Protein AF-A0AAW8WJD7-F1 (afdb_monomer_lite)

Radius of gyration: 18.79 Å; chains: 1; bounding box: 50×49×43 Å

InterPro domains:
  IPR015020 Rv2525c-like, glycoside hydrolase-like domain [PF08924] (3-111)
  IPR017853 Glycoside hydrolase superfamily [SSF51445] (1-112)

Structure (mmCIF, N/CA/C/O backbone):
data_AF-A0AAW8WJD7-F1
#
_entry.id   AF-A0AAW8WJD7-F1
#
loop_
_atom_site.group_PDB
_atom_site.id
_atom_site.type_symbol
_atom_site.label_atom_id
_atom_site.label_alt_id
_atom_site.label_comp_id
_atom_site.label_asym_id
_atom_site.label_entity_id
_atom_site.label_seq_id
_atom_site.pdbx_PDB_ins_code
_atom_site.Cartn_x
_atom_site.Cartn_y
_atom_site.Cartn_z
_atom_site.occupancy
_atom_site.B_iso_or_equiv
_atom_site.auth_seq_id
_atom_site.auth_comp_id
_atom_site.auth_asym_id
_atom_site.auth_atom_id
_atom_site.pdbx_PDB_model_num
ATOM 1 N N . PHE A 1 1 ? 5.770 10.857 5.428 1.00 93.38 1 PHE A N 1
ATOM 2 C CA . PHE A 1 1 ? 5.056 9.677 5.955 1.00 93.38 1 PHE A CA 1
ATOM 3 C C . PHE A 1 1 ? 5.147 9.666 7.474 1.00 93.38 1 PHE A C 1
ATOM 5 O O . PHE A 1 1 ? 6.252 9.706 7.995 1.00 93.38 1 PHE A O 1
ATOM 12 N N . ASN A 1 2 ? 4.013 9.729 8.178 1.00 98.19 2 ASN A N 1
ATOM 13 C CA . ASN A 1 2 ? 3.925 9.571 9.637 1.00 98.19 2 ASN A CA 1
ATOM 14 C C . ASN A 1 2 ? 2.525 9.056 10.024 1.00 98.19 2 ASN A C 1
ATOM 16 O O . ASN A 1 2 ? 1.603 9.121 9.209 1.00 98.19 2 ASN A O 1
ATOM 20 N N . SER A 1 3 ? 2.352 8.595 11.265 1.00 98.44 3 SER A N 1
ATOM 21 C CA . SER A 1 3 ? 1.095 7.985 11.732 1.00 98.44 3 SER A CA 1
ATOM 22 C C . SER A 1 3 ? -0.126 8.908 11.635 1.00 98.44 3 SER A C 1
ATOM 24 O O . SER A 1 3 ? -1.176 8.492 11.146 1.00 98.44 3 SER A O 1
ATOM 26 N N . LYS A 1 4 ? 0.011 10.192 11.997 1.00 98.50 4 LYS A N 1
ATOM 27 C CA . LYS A 1 4 ? -1.092 11.166 11.910 1.00 98.50 4 LYS A CA 1
ATOM 28 C C . LYS A 1 4 ? -1.577 11.348 10.469 1.00 98.50 4 LYS A C 1
ATOM 30 O O . LYS A 1 4 ? -2.782 11.416 10.238 1.00 98.50 4 LYS A O 1
ATOM 35 N N . GLN A 1 5 ? -0.650 11.416 9.514 1.00 98.69 5 GLN A N 1
ATOM 36 C CA . GLN A 1 5 ? -0.991 11.506 8.097 1.00 98.69 5 GLN A CA 1
ATOM 37 C C . GLN A 1 5 ? -1.661 10.217 7.608 1.00 98.69 5 GLN A C 1
ATOM 39 O O . GLN A 1 5 ? -2.692 10.293 6.953 1.00 98.69 5 GLN A O 1
ATOM 44 N N . GLY A 1 6 ? -1.139 9.044 7.986 1.00 98.69 6 GLY A N 1
ATOM 45 C CA . GLY A 1 6 ? -1.721 7.754 7.598 1.00 98.69 6 GLY A CA 1
ATOM 46 C C . GLY A 1 6 ? -3.158 7.576 8.082 1.00 98.69 6 GLY A C 1
ATOM 47 O O . GLY A 1 6 ? -4.022 7.134 7.329 1.00 98.69 6 GLY A O 1
ATOM 48 N N . PHE A 1 7 ? -3.446 8.014 9.308 1.00 98.62 7 PHE A N 1
ATOM 49 C CA . PHE A 1 7 ? -4.805 8.052 9.848 1.00 98.62 7 PHE A CA 1
ATOM 50 C C . PHE A 1 7 ? -5.735 8.956 9.018 1.00 98.62 7 PHE A C 1
ATOM 52 O O . PHE A 1 7 ? -6.869 8.578 8.704 1.00 98.62 7 PHE A O 1
ATOM 59 N N . ALA A 1 8 ? -5.271 10.160 8.668 1.00 98.56 8 ALA A N 1
ATOM 60 C CA . ALA A 1 8 ? -6.053 11.116 7.887 1.00 98.56 8 ALA A CA 1
ATOM 61 C C . ALA A 1 8 ? -6.340 10.586 6.473 1.00 98.56 8 ALA A C 1
ATOM 63 O O . ALA A 1 8 ? -7.494 10.590 6.041 1.00 98.56 8 ALA A O 1
ATOM 64 N N . ASP A 1 9 ? -5.320 10.059 5.797 1.00 98.62 9 ASP A N 1
ATOM 65 C CA . ASP A 1 9 ? -5.434 9.512 4.444 1.00 98.62 9 ASP A CA 1
ATOM 66 C C . ASP A 1 9 ? -6.361 8.295 4.414 1.00 98.62 9 ASP A C 1
ATOM 68 O O . ASP A 1 9 ? -7.235 8.209 3.554 1.00 98.62 9 ASP A O 1
ATOM 72 N N . ALA A 1 10 ? -6.246 7.387 5.389 1.00 98.56 10 ALA A N 1
ATOM 73 C CA . ALA A 1 10 ? -7.135 6.234 5.491 1.00 98.56 10 ALA A CA 1
ATOM 74 C C . ALA A 1 10 ? -8.592 6.640 5.737 1.00 98.56 10 ALA A C 1
ATOM 76 O O . ALA A 1 10 ? -9.500 6.076 5.127 1.00 98.56 10 ALA A O 1
ATOM 77 N N . SER A 1 11 ? -8.827 7.654 6.575 1.00 98.31 11 SER A N 1
ATOM 78 C CA . SER A 1 11 ? -10.174 8.184 6.817 1.00 98.31 11 SER A CA 1
ATOM 79 C C . SER A 1 11 ? -10.794 8.756 5.539 1.00 98.31 11 SER A C 1
ATOM 81 O O . SER A 1 11 ? -11.965 8.505 5.246 1.00 98.31 11 SER A O 1
ATOM 83 N N . ILE A 1 12 ? -10.008 9.501 4.756 1.00 98.44 12 ILE A N 1
ATOM 84 C CA . ILE A 1 12 ? -10.439 10.040 3.461 1.00 98.44 12 ILE A CA 1
ATOM 85 C C . ILE A 1 12 ? -10.717 8.891 2.489 1.00 98.44 12 ILE A C 1
ATOM 87 O O . ILE A 1 12 ? -11.803 8.832 1.916 1.00 98.44 12 ILE A O 1
ATOM 91 N N . ALA A 1 13 ? -9.785 7.949 2.351 1.00 98.25 13 ALA A N 1
ATOM 92 C CA . ALA A 1 13 ? -9.892 6.846 1.407 1.00 98.25 13 ALA A CA 1
ATOM 93 C C . ALA A 1 13 ? -11.113 5.955 1.677 1.00 98.25 13 ALA A C 1
ATOM 95 O O . ALA A 1 13 ? -11.840 5.624 0.745 1.00 98.25 13 ALA A O 1
ATOM 96 N N . VAL A 1 14 ? -11.395 5.627 2.942 1.00 98.31 14 VAL A N 1
ATOM 97 C CA . VAL A 1 14 ? -12.577 4.843 3.337 1.00 98.31 14 VAL A CA 1
ATOM 98 C C . VAL A 1 14 ? -13.872 5.572 2.976 1.00 98.31 14 VAL A C 1
ATOM 100 O O . VAL A 1 14 ? -14.795 4.968 2.429 1.00 98.31 14 VAL A O 1
ATOM 103 N N . ASN A 1 15 ? -13.959 6.873 3.262 1.00 97.38 15 ASN A N 1
ATOM 104 C CA . ASN A 1 15 ? -15.152 7.655 2.941 1.00 97.38 15 ASN A CA 1
ATOM 105 C C . ASN A 1 15 ? -15.357 7.772 1.428 1.00 97.38 15 ASN A C 1
ATOM 107 O O . ASN A 1 15 ? -16.474 7.576 0.947 1.00 97.38 15 ASN A O 1
ATOM 111 N N . THR A 1 16 ? -14.287 8.021 0.675 1.00 97.00 16 THR A N 1
ATOM 112 C CA . THR A 1 16 ? -14.323 8.064 -0.790 1.00 97.00 16 THR A CA 1
ATOM 113 C C . THR A 1 16 ? -14.710 6.706 -1.373 1.00 97.00 16 THR A C 1
ATOM 115 O O . THR A 1 16 ? -15.585 6.640 -2.230 1.00 97.00 16 THR A O 1
ATOM 118 N N . ALA A 1 17 ? -14.143 5.607 -0.870 1.00 96.75 17 ALA A N 1
ATOM 119 C CA . ALA A 1 17 ? -14.478 4.252 -1.302 1.00 96.75 17 ALA A CA 1
ATOM 120 C C . ALA A 1 17 ? -15.974 3.944 -1.126 1.00 96.75 17 ALA A C 1
ATOM 122 O O . ALA A 1 17 ? -16.613 3.430 -2.048 1.00 96.75 17 ALA A O 1
ATOM 123 N N . ARG A 1 18 ? -16.559 4.349 0.010 1.00 96.38 18 ARG A N 1
ATOM 124 C CA . ARG A 1 18 ? -18.004 4.234 0.261 1.00 96.38 18 ARG A CA 1
ATOM 125 C C . ARG A 1 18 ? -18.825 5.072 -0.706 1.00 96.38 18 ARG A C 1
ATOM 127 O O . ARG A 1 18 ? -19.820 4.579 -1.222 1.00 96.38 18 ARG A O 1
ATOM 134 N N . GLN A 1 19 ? -18.414 6.313 -0.972 1.00 94.81 19 GLN A N 1
ATOM 135 C CA . GLN A 1 19 ? -19.104 7.213 -1.907 1.00 94.81 19 GLN A CA 1
ATOM 136 C C . GLN A 1 19 ? -19.054 6.711 -3.354 1.00 94.81 19 GLN A C 1
ATOM 138 O O . GLN A 1 19 ? -20.028 6.861 -4.088 1.00 94.81 19 GLN A O 1
ATOM 143 N N . LEU A 1 20 ? -17.947 6.079 -3.745 1.00 94.62 20 LEU A N 1
ATOM 144 C CA . LEU A 1 20 ? -17.784 5.428 -5.045 1.00 94.62 20 LEU A CA 1
ATOM 145 C C . LEU A 1 20 ? -18.482 4.061 -5.114 1.00 94.62 20 LEU A C 1
ATOM 147 O O . LEU A 1 20 ? -18.562 3.470 -6.188 1.00 94.62 20 LEU A O 1
ATOM 151 N N . GLY A 1 21 ? -18.996 3.556 -3.988 1.00 96.06 21 GLY A N 1
ATOM 152 C CA . GLY A 1 21 ? -19.714 2.288 -3.915 1.00 96.06 21 GLY A CA 1
ATOM 153 C C . GLY A 1 21 ? -18.819 1.061 -4.066 1.00 96.06 21 GLY A C 1
ATOM 154 O O . GLY A 1 21 ? -19.284 0.035 -4.576 1.00 96.06 21 GLY A O 1
ATOM 155 N N . LEU A 1 22 ? -17.550 1.156 -3.652 1.00 96.94 22 LEU A N 1
ATOM 156 C CA . LEU A 1 22 ? -16.638 0.015 -3.634 1.00 96.94 22 LEU A CA 1
ATOM 157 C C . LEU A 1 22 ? -17.154 -1.058 -2.660 1.00 96.94 22 LEU A C 1
ATOM 159 O O . LEU A 1 22 ? -17.513 -0.723 -1.525 1.00 96.94 22 LEU A O 1
ATOM 163 N N . PRO A 1 23 ? -17.199 -2.338 -3.073 1.00 96.81 23 PRO A N 1
ATOM 164 C CA . PRO A 1 23 ? -17.738 -3.411 -2.248 1.00 96.81 23 PRO A CA 1
ATOM 165 C C . PRO A 1 23 ? -16.872 -3.684 -1.011 1.00 96.81 23 PRO A C 1
ATOM 167 O O . PRO A 1 23 ? -15.659 -3.454 -1.008 1.00 96.81 23 PRO A O 1
ATOM 170 N N . SER A 1 24 ? -17.493 -4.239 0.033 1.00 96.56 24 SER A N 1
ATOM 171 C CA . SER A 1 24 ? -16.774 -4.762 1.199 1.00 96.56 24 SER A CA 1
ATOM 172 C C . SER A 1 24 ? -15.709 -5.777 0.770 1.00 96.56 24 SER A C 1
ATOM 174 O O . SER A 1 24 ? -15.914 -6.560 -0.155 1.00 96.56 24 SER A O 1
ATOM 176 N N . GLY A 1 25 ? -14.561 -5.745 1.439 1.00 96.88 25 GLY A N 1
ATOM 177 C CA . GLY A 1 25 ? -13.399 -6.571 1.138 1.00 96.88 25 GLY A CA 1
ATOM 178 C C . GLY A 1 25 ? -12.434 -5.952 0.128 1.00 96.88 25 GLY A C 1
ATOM 179 O O . GLY A 1 25 ? -11.330 -6.474 0.002 1.00 96.88 25 GLY A O 1
ATOM 180 N N . THR A 1 26 ? -12.797 -4.844 -0.536 1.00 98.25 26 THR A N 1
ATOM 181 C CA . THR A 1 26 ? -11.897 -4.148 -1.473 1.00 98.25 26 THR A CA 1
ATOM 182 C C . THR A 1 26 ? -10.597 -3.739 -0.780 1.00 98.25 26 THR A C 1
ATOM 184 O O . THR A 1 26 ? -10.618 -3.190 0.329 1.00 98.25 26 THR A O 1
ATOM 187 N N . VAL A 1 27 ? -9.469 -3.999 -1.443 1.00 98.44 27 VAL A N 1
ATOM 188 C CA . VAL A 1 27 ? -8.148 -3.540 -1.014 1.00 98.44 27 VAL A CA 1
ATOM 189 C C . VAL A 1 27 ? -7.917 -2.129 -1.548 1.00 98.44 27 VAL A C 1
ATOM 191 O O . VAL A 1 27 ? -8.033 -1.878 -2.745 1.00 98.44 27 VAL A O 1
ATOM 194 N N . ILE A 1 28 ? -7.605 -1.197 -0.652 1.00 98.44 28 ILE A N 1
ATOM 195 C CA . ILE A 1 28 ? -7.223 0.175 -0.984 1.00 98.44 28 ILE A CA 1
ATOM 196 C C . ILE A 1 28 ? -5.703 0.262 -0.876 1.00 98.44 28 ILE A C 1
ATOM 198 O O . ILE A 1 28 ? -5.149 0.059 0.206 1.00 98.44 28 ILE A O 1
ATOM 202 N N . TYR A 1 29 ? -5.035 0.552 -1.991 1.00 98.44 29 TYR A N 1
ATOM 203 C CA . TYR A 1 29 ? -3.579 0.661 -2.054 1.00 98.44 29 TYR A CA 1
ATOM 204 C C . TYR A 1 29 ? -3.136 2.089 -1.727 1.00 98.44 29 TYR A C 1
ATOM 206 O O . TYR A 1 29 ? -3.486 3.030 -2.435 1.00 98.44 29 TYR A O 1
ATOM 214 N N . PHE A 1 30 ? -2.369 2.248 -0.649 1.00 98.62 30 PHE A N 1
ATOM 215 C CA . PHE A 1 30 ? -1.788 3.527 -0.240 1.00 98.62 30 PHE A CA 1
ATOM 216 C C . PHE A 1 30 ? -0.384 3.666 -0.826 1.00 98.62 30 PHE A C 1
ATOM 218 O O . PHE A 1 30 ? 0.433 2.752 -0.699 1.00 98.62 30 PHE A O 1
ATOM 225 N N . ALA A 1 31 ? -0.116 4.796 -1.476 1.00 97.94 31 ALA A N 1
ATOM 226 C CA . ALA A 1 31 ? 1.104 5.001 -2.245 1.00 97.94 31 ALA A CA 1
ATOM 227 C C . ALA A 1 31 ? 2.275 5.512 -1.391 1.00 97.94 31 ALA A C 1
ATOM 229 O O . ALA A 1 31 ? 2.157 6.490 -0.652 1.00 97.94 31 ALA A O 1
ATOM 230 N N . VAL A 1 32 ? 3.430 4.877 -1.566 1.00 97.62 32 VAL A N 1
ATOM 231 C CA . VAL A 1 32 ? 4.761 5.361 -1.192 1.00 97.62 32 VAL A CA 1
ATOM 232 C C . VAL A 1 32 ? 5.532 5.573 -2.491 1.00 97.62 32 VAL A C 1
ATOM 234 O O . VAL A 1 32 ? 6.362 4.759 -2.891 1.00 97.62 32 VAL A O 1
ATOM 237 N N . ASP A 1 33 ? 5.197 6.661 -3.178 1.00 93.94 33 ASP A N 1
ATOM 238 C CA . ASP A 1 33 ? 5.728 7.000 -4.501 1.00 93.94 33 ASP A CA 1
ATOM 239 C C . ASP A 1 33 ? 6.968 7.900 -4.393 1.00 93.94 33 ASP A C 1
ATOM 241 O O . ASP A 1 33 ? 7.009 9.039 -4.850 1.00 93.94 33 ASP A O 1
ATOM 245 N N . VAL A 1 34 ? 7.964 7.418 -3.653 1.00 93.12 34 VAL A N 1
ATOM 246 C CA . VAL A 1 34 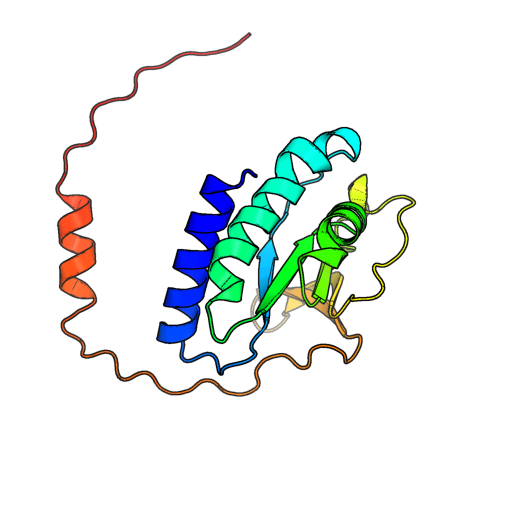? 9.267 8.070 -3.496 1.00 93.12 34 VAL A CA 1
ATOM 247 C C . VAL A 1 34 ? 10.298 7.039 -3.043 1.00 93.12 34 VAL A C 1
ATOM 249 O O . VAL A 1 34 ? 9.982 6.117 -2.286 1.00 93.12 34 VAL A O 1
ATOM 252 N N . ASP A 1 35 ? 11.547 7.210 -3.473 1.00 94.50 35 ASP A N 1
ATOM 253 C CA . ASP A 1 35 ? 12.649 6.326 -3.097 1.00 94.50 35 ASP A CA 1
ATOM 254 C C . ASP A 1 35 ? 13.134 6.591 -1.659 1.00 94.50 35 ASP A C 1
ATOM 256 O O . ASP A 1 35 ? 14.065 7.361 -1.409 1.00 94.50 35 ASP A O 1
ATOM 260 N N . ILE A 1 36 ? 12.463 5.976 -0.682 1.00 94.69 36 ILE A N 1
ATOM 261 C CA . ILE A 1 36 ? 12.876 6.022 0.724 1.00 94.69 36 ILE A CA 1
ATOM 262 C C . ILE A 1 36 ? 14.026 5.039 0.955 1.00 94.69 36 ILE A C 1
ATOM 264 O O . ILE A 1 36 ? 13.911 3.842 0.697 1.00 94.69 36 ILE A O 1
ATOM 268 N N . GLN A 1 37 ? 15.124 5.544 1.516 1.00 93.50 37 GLN A N 1
ATOM 269 C CA . GLN A 1 37 ? 16.252 4.715 1.938 1.00 93.50 37 GLN A CA 1
ATOM 270 C C . GLN A 1 37 ? 15.867 3.784 3.094 1.00 93.50 37 GLN A C 1
ATOM 272 O O . GLN A 1 37 ? 15.131 4.179 3.999 1.00 93.50 37 GLN A O 1
ATOM 277 N N . ASP A 1 38 ? 16.446 2.582 3.111 1.00 92.94 38 ASP A N 1
ATOM 278 C CA . ASP A 1 38 ? 16.143 1.534 4.097 1.00 92.94 38 ASP A CA 1
ATOM 279 C C . ASP A 1 38 ? 16.220 2.016 5.557 1.00 92.94 38 ASP A C 1
ATOM 281 O O . ASP A 1 38 ? 15.288 1.815 6.336 1.00 92.94 38 ASP A O 1
ATOM 285 N N . GLY A 1 39 ? 17.269 2.773 5.900 1.00 94.31 39 GLY A N 1
ATOM 286 C CA . GLY A 1 39 ? 17.472 3.317 7.247 1.00 94.31 39 GLY A CA 1
ATOM 287 C C . GLY A 1 39 ? 16.392 4.299 7.725 1.00 94.31 39 GLY A C 1
ATOM 288 O O . GLY A 1 39 ? 16.309 4.570 8.920 1.00 94.31 39 GLY A O 1
ATOM 289 N N . ASN A 1 40 ? 15.544 4.806 6.825 1.00 96.12 40 ASN A N 1
ATOM 290 C CA . ASN A 1 40 ? 14.456 5.730 7.146 1.00 96.12 40 ASN A CA 1
ATOM 291 C C . ASN A 1 40 ? 13.078 5.047 7.201 1.00 96.12 40 ASN A C 1
ATOM 293 O O . ASN A 1 40 ? 12.096 5.701 7.552 1.00 96.12 40 ASN A O 1
ATOM 297 N N . MET A 1 41 ? 12.960 3.755 6.870 1.00 96.81 41 MET A N 1
ATOM 298 C CA . MET A 1 41 ? 11.658 3.074 6.778 1.00 96.81 41 MET A CA 1
ATOM 299 C C . MET A 1 41 ? 10.916 3.038 8.118 1.00 96.81 41 MET A C 1
ATOM 301 O O . MET A 1 41 ? 9.729 3.372 8.184 1.00 96.81 41 MET A O 1
ATOM 305 N N . SER A 1 42 ? 11.628 2.703 9.197 1.00 97.00 42 SER A N 1
ATOM 306 C CA . SER A 1 42 ? 11.072 2.578 10.551 1.00 97.00 42 SER A CA 1
ATOM 307 C C . SER A 1 42 ? 10.611 3.909 11.153 1.00 97.00 42 SER A C 1
ATOM 309 O O . SER A 1 42 ? 9.743 3.917 12.021 1.00 97.00 42 SER A O 1
ATOM 311 N N . SER A 1 43 ? 11.147 5.039 10.686 1.00 96.81 43 SER A N 1
ATOM 312 C CA . SER A 1 43 ? 10.773 6.380 11.151 1.00 96.81 43 SER A CA 1
ATOM 313 C C . SER A 1 43 ? 9.760 7.083 10.242 1.00 96.81 43 SER A C 1
ATOM 315 O O . SER A 1 43 ? 9.266 8.154 10.597 1.00 96.81 43 SER A O 1
ATOM 317 N N . THR A 1 44 ? 9.424 6.499 9.083 1.00 97.81 44 THR A N 1
ATOM 318 C CA . THR A 1 44 ? 8.568 7.140 8.073 1.00 97.81 44 THR A CA 1
ATOM 319 C C . THR A 1 44 ? 7.428 6.238 7.591 1.00 97.81 44 THR A C 1
ATOM 321 O O . THR A 1 44 ? 6.274 6.441 7.978 1.00 97.81 44 THR A O 1
ATOM 324 N N . VAL A 1 45 ? 7.730 5.254 6.741 1.00 98.38 45 VAL A N 1
ATOM 325 C CA . VAL A 1 45 ? 6.751 4.398 6.058 1.00 98.38 45 VAL A CA 1
ATOM 326 C C . VAL A 1 45 ? 6.038 3.477 7.045 1.00 98.38 45 VAL A C 1
ATOM 328 O O . VAL A 1 45 ? 4.813 3.389 7.002 1.00 98.38 45 VAL A O 1
ATOM 331 N N . VAL A 1 46 ? 6.763 2.856 7.981 1.00 98.69 46 VAL A N 1
ATOM 332 C CA . VAL A 1 46 ? 6.151 1.955 8.974 1.00 98.69 46 VAL A CA 1
ATOM 333 C C . VAL A 1 46 ? 5.123 2.698 9.849 1.00 98.69 46 VAL A C 1
ATOM 335 O O . VAL A 1 46 ? 3.956 2.304 9.814 1.00 98.69 46 VAL A O 1
ATOM 338 N N . PRO A 1 47 ? 5.448 3.834 10.509 1.00 98.69 47 PRO A N 1
ATOM 339 C CA . PRO A 1 47 ? 4.459 4.586 11.286 1.00 98.69 47 PRO A CA 1
ATOM 340 C C . PRO A 1 47 ? 3.269 5.082 10.461 1.00 98.69 47 PRO A C 1
ATOM 342 O O . PRO A 1 47 ? 2.154 5.179 10.970 1.00 98.69 47 PRO A O 1
ATOM 345 N N . TYR A 1 48 ? 3.480 5.420 9.186 1.00 98.88 48 TYR A N 1
ATOM 346 C CA . TYR A 1 48 ? 2.391 5.798 8.284 1.00 98.88 48 TYR A CA 1
ATOM 347 C C . TYR A 1 48 ? 1.393 4.651 8.077 1.00 98.88 48 TYR A C 1
ATOM 349 O O . TYR A 1 48 ? 0.189 4.863 8.224 1.00 98.88 48 TYR A O 1
ATOM 357 N N . PHE A 1 49 ? 1.876 3.429 7.832 1.00 98.75 49 PHE A N 1
ATOM 358 C CA . PHE A 1 49 ? 1.018 2.250 7.687 1.00 98.75 49 PHE A CA 1
ATOM 359 C C . PHE A 1 49 ? 0.386 1.782 9.006 1.00 98.75 49 PHE A C 1
ATOM 361 O O . PHE A 1 49 ? -0.746 1.294 8.999 1.00 98.75 49 PHE A O 1
ATOM 368 N N . GLU A 1 50 ? 1.026 2.009 10.152 1.00 98.69 50 GLU A N 1
ATOM 369 C CA . GLU A 1 50 ? 0.379 1.839 11.462 1.00 98.69 50 GLU A CA 1
ATOM 370 C C . GLU A 1 50 ? -0.820 2.792 11.618 1.00 98.69 50 GLU A C 1
ATOM 372 O O . GLU A 1 50 ? -1.907 2.379 12.024 1.00 98.69 50 GLU A O 1
ATOM 377 N N . GLY A 1 51 ? -0.668 4.058 11.210 1.00 98.69 51 GLY A N 1
ATOM 378 C CA . GLY A 1 51 ? -1.772 5.024 11.178 1.00 98.69 51 GLY A CA 1
ATOM 379 C C . GLY A 1 51 ? -2.919 4.599 10.254 1.00 98.69 51 GLY A C 1
ATOM 380 O O . GLY A 1 51 ? -4.088 4.698 10.630 1.00 98.69 51 GLY A O 1
ATOM 381 N N . ILE A 1 52 ? -2.593 4.074 9.066 1.00 98.81 52 ILE A N 1
ATOM 382 C CA . ILE A 1 52 ? -3.581 3.554 8.106 1.00 98.81 52 ILE A CA 1
ATOM 383 C C . ILE A 1 52 ? -4.358 2.376 8.697 1.00 98.81 52 ILE A C 1
ATOM 385 O O . ILE A 1 52 ? -5.592 2.352 8.660 1.00 98.81 52 ILE A O 1
ATOM 389 N N . THR A 1 53 ? -3.649 1.387 9.240 1.00 97.62 53 THR A N 1
ATOM 390 C CA . THR A 1 53 ? -4.267 0.165 9.775 1.00 97.62 53 THR A CA 1
ATOM 391 C C . THR A 1 53 ? -5.134 0.440 10.999 1.00 97.62 53 THR A C 1
ATOM 393 O O . THR A 1 53 ? -6.174 -0.205 11.144 1.00 97.62 53 THR A O 1
ATOM 396 N N . GLY A 1 54 ? -4.793 1.454 11.803 1.00 97.38 54 GLY A N 1
ATOM 397 C CA . GLY A 1 54 ? -5.624 1.934 12.911 1.00 97.38 54 GLY A CA 1
ATOM 398 C C . GLY A 1 54 ? -7.030 2.386 12.493 1.00 97.38 54 GLY A C 1
ATOM 399 O O . GLY A 1 54 ? -7.979 2.200 13.250 1.00 97.38 54 GLY A O 1
ATOM 400 N N . ILE A 1 55 ? -7.192 2.916 11.274 1.00 97.75 55 ILE A N 1
ATOM 401 C CA . ILE A 1 55 ? -8.510 3.213 10.693 1.00 97.75 55 ILE A CA 1
ATOM 402 C C . ILE A 1 55 ? -9.084 1.984 10.002 1.00 97.75 55 ILE A C 1
ATOM 404 O O . ILE A 1 55 ? -10.177 1.533 10.348 1.00 97.75 55 ILE A O 1
ATOM 408 N N . ILE A 1 56 ? -8.346 1.431 9.035 1.00 96.56 56 ILE A N 1
ATOM 409 C CA . ILE A 1 56 ? -8.835 0.383 8.132 1.00 96.56 56 ILE A CA 1
ATOM 410 C C . ILE A 1 56 ? -9.328 -0.847 8.901 1.00 96.56 56 ILE A C 1
ATOM 412 O O . ILE A 1 56 ? -10.341 -1.429 8.511 1.00 96.56 56 ILE A O 1
ATOM 416 N N . GLY A 1 57 ? -8.678 -1.209 10.014 1.00 94.00 57 GLY A N 1
ATOM 417 C CA . GLY A 1 57 ? -9.046 -2.361 10.845 1.00 94.00 57 GLY A CA 1
ATOM 418 C C . GLY A 1 57 ? -10.464 -2.308 11.428 1.00 94.00 57 GLY A C 1
ATOM 419 O O . GLY A 1 57 ? -11.004 -3.348 11.796 1.00 94.00 57 GLY A O 1
ATOM 420 N N . SER A 1 58 ? -11.087 -1.127 11.462 1.00 95.56 58 SER A N 1
ATOM 421 C CA . SER A 1 58 ? -12.471 -0.917 11.912 1.00 95.56 58 SER A CA 1
ATOM 422 C C . SER A 1 58 ? -13.493 -0.821 10.767 1.00 95.56 58 SER A C 1
ATOM 424 O O . SER A 1 58 ? -14.651 -0.471 10.993 1.00 95.56 58 SER A O 1
ATOM 426 N N . THR A 1 59 ? -13.078 -1.110 9.530 1.00 98.06 59 THR A N 1
ATOM 427 C CA . THR A 1 59 ? -13.884 -0.906 8.316 1.00 98.06 59 THR A CA 1
ATOM 428 C C . THR A 1 59 ? -14.083 -2.192 7.520 1.00 98.06 59 THR A C 1
ATOM 430 O O . THR A 1 59 ? -13.497 -3.239 7.791 1.00 98.06 59 THR A O 1
ATOM 433 N N . GLU A 1 60 ? -14.918 -2.097 6.492 1.00 98.00 60 GLU A N 1
ATOM 434 C CA . GLU A 1 60 ? -15.189 -3.148 5.523 1.00 98.00 60 GLU A CA 1
ATOM 435 C C . GLU A 1 60 ? -14.060 -3.361 4.502 1.00 98.00 60 GLU A C 1
ATOM 437 O O . GLU A 1 60 ? -14.102 -4.349 3.771 1.00 98.00 60 GLU A O 1
ATOM 442 N N . TYR A 1 61 ? -13.072 -2.466 4.435 1.00 98.56 61 TYR A N 1
ATOM 443 C CA . TYR A 1 61 ? -11.983 -2.503 3.457 1.00 98.56 61 TYR A CA 1
ATOM 444 C C . TYR A 1 61 ? -10.714 -3.148 4.017 1.00 98.56 61 TYR A C 1
ATOM 446 O O . TYR A 1 61 ? -10.616 -3.492 5.198 1.00 98.56 61 TYR A O 1
ATOM 454 N N . LYS A 1 62 ? -9.725 -3.344 3.145 1.00 98.50 62 LYS A N 1
ATOM 455 C CA . LYS A 1 62 ? -8.384 -3.828 3.492 1.00 98.50 62 LYS A CA 1
ATOM 456 C C . LYS A 1 62 ? -7.336 -2.833 3.007 1.00 98.50 62 LYS A C 1
ATOM 458 O O . LYS A 1 62 ? -7.552 -2.144 2.017 1.00 98.50 62 LYS A O 1
ATOM 463 N N . ALA A 1 63 ? -6.200 -2.769 3.693 1.00 98.56 63 ALA A N 1
ATOM 464 C CA . ALA A 1 63 ? -5.082 -1.930 3.281 1.00 98.56 63 ALA A CA 1
ATOM 465 C C . ALA A 1 63 ? -4.152 -2.723 2.358 1.00 98.56 63 ALA A C 1
ATOM 467 O O . ALA A 1 63 ? -3.839 -3.879 2.646 1.00 98.56 63 ALA A O 1
ATOM 468 N N . GLY A 1 64 ? -3.702 -2.094 1.282 1.00 98.69 64 GLY A N 1
ATOM 469 C CA . GLY A 1 64 ? -2.569 -2.508 0.465 1.00 98.69 64 GLY A CA 1
ATOM 470 C C . GLY A 1 64 ? -1.526 -1.393 0.416 1.00 98.69 64 GLY A C 1
ATOM 471 O O . GLY A 1 64 ? -1.825 -0.244 0.744 1.00 98.69 64 GLY A O 1
ATOM 472 N N . ILE A 1 65 ? -0.309 -1.719 -0.003 1.00 98.81 65 ILE A N 1
ATOM 473 C CA . ILE A 1 65 ? 0.746 -0.734 -0.288 1.00 98.81 65 ILE A CA 1
ATOM 474 C C . ILE A 1 65 ? 1.023 -0.699 -1.786 1.00 98.81 65 ILE A C 1
ATOM 476 O O . ILE A 1 65 ? 1.152 -1.759 -2.391 1.00 98.81 65 ILE A O 1
ATOM 480 N N . TYR A 1 66 ? 1.152 0.497 -2.356 1.00 98.38 66 TYR A N 1
ATOM 481 C CA . TYR A 1 66 ? 1.881 0.715 -3.603 1.00 98.38 66 TYR A CA 1
ATOM 482 C C . TYR A 1 66 ? 3.255 1.315 -3.288 1.00 98.38 66 TYR A C 1
ATOM 484 O O . TYR A 1 66 ? 3.323 2.286 -2.536 1.00 98.38 66 TYR A O 1
ATOM 492 N N . GLY A 1 67 ? 4.342 0.755 -3.818 1.00 97.81 67 GLY A N 1
ATOM 493 C CA . GLY A 1 67 ? 5.686 1.301 -3.614 1.00 97.81 67 GLY A CA 1
ATOM 494 C C . GLY A 1 67 ? 6.805 0.327 -3.970 1.00 97.81 67 GLY A C 1
ATOM 495 O O . GLY A 1 67 ? 6.564 -0.752 -4.514 1.00 97.81 67 GLY A O 1
ATOM 496 N N . THR A 1 68 ? 8.044 0.696 -3.642 1.00 98.00 68 THR A N 1
ATOM 497 C CA . THR A 1 68 ? 9.217 -0.154 -3.905 1.00 98.00 68 THR A CA 1
ATOM 498 C C . THR A 1 68 ? 9.137 -1.501 -3.198 1.00 98.00 68 THR A C 1
ATOM 500 O O . THR A 1 68 ? 8.455 -1.648 -2.175 1.00 98.00 68 THR A O 1
ATOM 503 N N . ARG A 1 69 ? 9.902 -2.485 -3.685 1.00 97.88 69 ARG A N 1
ATOM 504 C CA . ARG A 1 69 ? 10.057 -3.785 -3.013 1.00 97.88 69 ARG A CA 1
ATOM 505 C C . ARG A 1 69 ? 10.453 -3.617 -1.549 1.00 97.88 69 ARG A C 1
ATOM 507 O O . ARG A 1 69 ? 9.852 -4.254 -0.687 1.00 97.88 69 ARG A O 1
ATOM 514 N N . ASN A 1 70 ? 11.404 -2.728 -1.256 1.00 97.75 70 ASN A N 1
ATOM 515 C CA . ASN A 1 70 ? 11.841 -2.469 0.110 1.00 97.75 70 ASN A CA 1
ATOM 516 C C . ASN A 1 70 ? 10.701 -1.937 0.991 1.00 97.75 70 ASN A C 1
ATOM 518 O O . ASN A 1 70 ? 10.416 -2.505 2.046 1.00 97.75 70 ASN A O 1
ATOM 522 N N . ALA A 1 71 ? 9.988 -0.899 0.538 1.00 98.25 71 ALA A N 1
ATOM 523 C CA . ALA A 1 71 ? 8.852 -0.355 1.281 1.00 98.25 71 ALA A CA 1
ATOM 524 C C . ALA A 1 71 ? 7.779 -1.431 1.530 1.00 98.25 71 ALA A C 1
ATOM 526 O O . ALA A 1 71 ? 7.297 -1.582 2.654 1.00 98.25 71 ALA A O 1
ATOM 527 N N . CYS A 1 72 ? 7.463 -2.233 0.507 1.00 98.44 72 CYS A N 1
ATOM 528 C CA . CYS A 1 72 ? 6.516 -3.340 0.611 1.00 98.44 72 CYS A CA 1
ATOM 529 C C . CYS A 1 72 ? 6.940 -4.392 1.645 1.00 98.44 72 CYS A C 1
ATOM 531 O O . CYS A 1 72 ? 6.107 -4.858 2.423 1.00 98.44 72 CYS A O 1
ATOM 533 N N . LEU A 1 73 ? 8.222 -4.764 1.678 1.00 98.44 73 LEU A N 1
ATOM 534 C CA . LEU A 1 73 ? 8.750 -5.742 2.631 1.00 98.44 73 LEU A CA 1
ATOM 535 C C . LEU A 1 73 ? 8.648 -5.250 4.080 1.00 98.44 73 LEU A C 1
ATOM 537 O O . LEU A 1 73 ? 8.255 -6.032 4.947 1.00 98.44 73 LEU A O 1
ATOM 541 N N . HIS A 1 74 ? 8.939 -3.970 4.339 1.00 98.44 74 HIS A N 1
ATOM 542 C CA . HIS A 1 74 ? 8.874 -3.388 5.688 1.00 98.44 74 HIS A CA 1
ATOM 543 C C . HIS A 1 74 ? 7.460 -3.373 6.272 1.00 98.44 74 HIS A C 1
ATOM 545 O O . HIS A 1 74 ? 7.296 -3.573 7.474 1.00 98.44 74 HIS A O 1
ATOM 551 N N . VAL A 1 75 ? 6.428 -3.193 5.441 1.00 98.31 75 VAL A N 1
ATOM 552 C CA . VAL A 1 75 ? 5.032 -3.113 5.914 1.00 98.31 75 VAL A CA 1
ATOM 553 C C . VAL A 1 75 ? 4.183 -4.339 5.589 1.00 98.31 75 VAL A C 1
ATOM 555 O O . VAL A 1 75 ? 2.993 -4.331 5.883 1.00 98.31 75 VAL A O 1
ATOM 558 N N . ASN A 1 76 ? 4.761 -5.405 5.025 1.00 97.25 76 ASN A N 1
ATOM 559 C CA . ASN A 1 76 ? 4.056 -6.647 4.664 1.00 97.25 76 ASN A CA 1
ATOM 560 C C . ASN A 1 76 ? 3.119 -7.136 5.787 1.00 97.25 76 ASN A C 1
ATOM 562 O O . ASN A 1 76 ? 1.960 -7.447 5.541 1.00 97.25 76 ASN A O 1
ATOM 566 N N . HIS A 1 77 ? 3.591 -7.113 7.034 1.00 97.88 77 HIS A N 1
ATOM 567 C CA . HIS A 1 77 ? 2.832 -7.562 8.202 1.00 97.88 77 HIS A CA 1
ATOM 568 C C . HIS A 1 77 ? 1.637 -6.662 8.586 1.00 97.88 77 HIS A C 1
ATOM 570 O O . HIS A 1 77 ? 0.803 -7.073 9.390 1.00 97.88 77 HIS A O 1
ATOM 576 N N . LEU A 1 78 ? 1.544 -5.452 8.027 1.00 98.25 78 LEU A N 1
ATOM 577 C CA . LEU A 1 78 ? 0.475 -4.477 8.272 1.00 98.25 78 LEU A CA 1
ATOM 578 C C . LEU A 1 78 ? -0.588 -4.481 7.165 1.00 98.25 78 LEU A C 1
ATOM 580 O O . LEU A 1 78 ? -1.709 -4.023 7.379 1.00 98.25 78 LEU A O 1
ATOM 584 N N . VAL A 1 79 ? -0.262 -4.980 5.972 1.00 98.38 79 VAL A N 1
ATOM 585 C CA . VAL A 1 79 ? -1.111 -4.847 4.782 1.00 98.38 79 VAL A CA 1
ATOM 586 C C . VAL A 1 79 ? -1.503 -6.197 4.205 1.00 98.38 79 VAL A C 1
ATOM 588 O O . VAL A 1 79 ? -0.807 -7.200 4.335 1.00 98.38 79 VAL A O 1
ATOM 591 N N . LYS A 1 80 ? -2.644 -6.231 3.519 1.00 98.31 80 LYS A N 1
ATOM 592 C CA . LYS A 1 80 ? -3.137 -7.445 2.877 1.00 98.31 80 LYS A CA 1
ATOM 593 C C . LYS A 1 80 ? -2.270 -7.831 1.682 1.00 98.31 80 LYS A C 1
ATOM 595 O O . LYS A 1 80 ? -1.878 -8.994 1.592 1.00 98.31 80 LYS A O 1
ATOM 600 N N . TYR A 1 81 ? -1.986 -6.872 0.799 1.00 98.56 81 TYR A N 1
ATOM 601 C CA . TYR A 1 81 ? -1.236 -7.088 -0.437 1.00 98.56 81 TYR A CA 1
ATOM 602 C C . TYR A 1 81 ? -0.283 -5.939 -0.765 1.00 98.56 81 TYR A C 1
ATOM 604 O O . TYR A 1 81 ? -0.453 -4.809 -0.299 1.00 98.56 81 TYR A O 1
ATOM 612 N N . SER A 1 82 ? 0.681 -6.244 -1.630 1.00 98.62 82 SER A N 1
ATOM 613 C CA . SER A 1 82 ? 1.602 -5.278 -2.226 1.00 98.62 82 SER A CA 1
ATOM 614 C C . SER A 1 82 ? 1.324 -5.095 -3.717 1.00 98.62 82 SER A C 1
ATOM 616 O O . SER A 1 82 ? 1.083 -6.066 -4.437 1.00 98.62 82 SER A O 1
ATOM 618 N N . PHE A 1 83 ? 1.360 -3.848 -4.166 1.00 98.12 83 PHE A N 1
ATOM 619 C CA . PHE A 1 83 ? 1.457 -3.435 -5.557 1.00 98.12 83 PHE A CA 1
ATOM 620 C C . PHE A 1 83 ? 2.858 -2.845 -5.742 1.00 98.12 83 PHE A C 1
ATOM 622 O O . PHE A 1 83 ? 3.171 -1.777 -5.224 1.00 98.12 83 PHE A O 1
ATOM 629 N N . VAL A 1 84 ? 3.736 -3.594 -6.395 1.00 97.69 84 VAL A N 1
ATOM 630 C CA . VAL A 1 84 ? 5.156 -3.253 -6.480 1.00 97.69 84 VAL A CA 1
ATOM 631 C C . VAL A 1 84 ? 5.399 -2.276 -7.631 1.00 97.69 84 VAL A C 1
ATOM 633 O O . VAL A 1 84 ? 4.859 -2.460 -8.717 1.00 97.69 84 VAL A O 1
ATOM 636 N N . ALA A 1 85 ? 6.184 -1.229 -7.379 1.00 95.31 85 ALA A N 1
ATOM 637 C CA . ALA A 1 85 ? 6.554 -0.195 -8.349 1.00 95.31 85 ALA A CA 1
ATOM 638 C C . ALA A 1 85 ? 7.896 -0.519 -9.041 1.00 95.31 85 ALA A C 1
ATOM 640 O O . ALA A 1 85 ? 8.864 0.233 -8.903 1.00 95.31 85 ALA A O 1
ATOM 641 N N . ASP A 1 86 ? 8.003 -1.662 -9.729 1.00 89.75 86 ASP A N 1
ATOM 642 C CA . ASP A 1 86 ? 9.260 -2.117 -10.355 1.00 89.75 86 ASP A CA 1
ATOM 643 C C . ASP A 1 86 ? 9.658 -1.318 -11.614 1.00 89.75 86 ASP A C 1
ATOM 645 O O . ASP A 1 86 ? 10.827 -1.342 -12.005 1.00 89.75 86 ASP A O 1
ATOM 649 N N . MET A 1 87 ? 8.737 -0.552 -12.212 1.00 89.12 87 MET A N 1
ATOM 650 C CA . MET A 1 87 ? 9.009 0.349 -13.342 1.00 89.12 87 MET A CA 1
ATOM 651 C C . MET A 1 87 ? 10.020 1.441 -12.959 1.00 89.12 87 MET A C 1
ATOM 653 O O . MET A 1 87 ? 10.859 1.838 -13.768 1.00 89.12 87 MET A O 1
ATOM 657 N N . SER A 1 88 ? 10.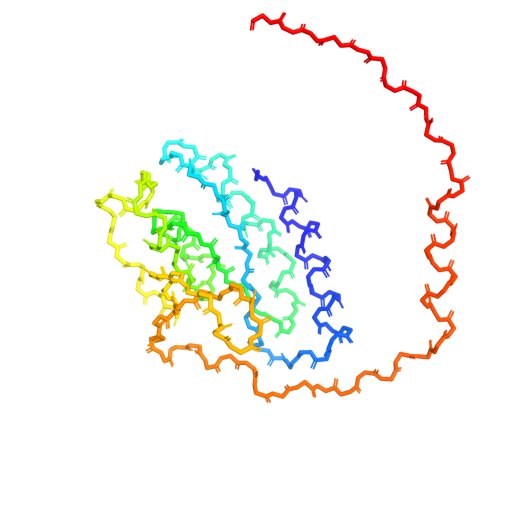038 1.835 -11.682 1.00 85.19 88 SER A N 1
ATOM 658 C CA . SER A 1 88 ? 11.062 2.697 -11.088 1.00 85.19 88 SER A CA 1
ATOM 659 C C . SER A 1 88 ? 12.359 1.923 -10.816 1.00 85.19 88 SER A C 1
ATOM 661 O O . SER A 1 88 ? 12.836 1.830 -9.681 1.00 85.19 88 SER A O 1
ATOM 663 N N . SER A 1 89 ? 12.965 1.347 -11.856 1.00 81.25 89 SER A N 1
ATOM 664 C CA . SER A 1 89 ? 14.134 0.463 -11.738 1.00 81.25 89 SER A CA 1
ATOM 665 C C . SER A 1 89 ? 15.396 1.164 -11.215 1.00 81.25 89 SER A C 1
ATOM 667 O O . SER A 1 89 ? 16.333 0.503 -10.774 1.00 81.25 89 SER A O 1
ATOM 669 N N . GLY A 1 90 ? 15.439 2.500 -11.272 1.00 88.38 90 GLY A N 1
ATOM 670 C CA . GLY A 1 90 ? 16.521 3.320 -10.718 1.00 88.38 90 GLY A CA 1
ATOM 671 C C . GLY A 1 90 ? 16.393 3.617 -9.220 1.00 88.38 90 GLY A C 1
ATOM 672 O O . GLY A 1 90 ? 17.320 4.181 -8.642 1.00 88.38 90 GLY A O 1
ATOM 673 N N . TRP A 1 91 ? 15.268 3.272 -8.589 1.00 92.62 91 TRP A N 1
ATOM 674 C CA . TRP A 1 91 ? 15.051 3.517 -7.163 1.00 92.62 91 TRP A CA 1
ATOM 675 C C . TRP A 1 91 ? 15.772 2.470 -6.320 1.00 92.62 91 TRP A C 1
ATOM 677 O O . TRP A 1 91 ? 15.629 1.263 -6.532 1.00 92.62 91 TRP A O 1
ATOM 687 N N . SER A 1 92 ? 16.528 2.934 -5.326 1.00 93.25 92 SER A N 1
ATOM 688 C CA . SER A 1 92 ? 17.303 2.092 -4.415 1.00 93.25 92 SER A CA 1
ATOM 689 C C . SER A 1 92 ? 16.442 1.046 -3.707 1.00 93.25 92 SER A C 1
ATOM 691 O O . SER A 1 92 ? 16.893 -0.081 -3.510 1.00 93.25 92 SER A O 1
ATOM 693 N N . GLY A 1 93 ? 15.176 1.359 -3.416 1.00 93.88 93 GLY A N 1
ATOM 694 C CA . GLY A 1 93 ? 14.231 0.416 -2.821 1.00 93.88 93 GLY A CA 1
ATOM 695 C C . GLY A 1 93 ? 13.861 -0.793 -3.695 1.00 93.88 93 GLY A C 1
ATOM 696 O O . GLY A 1 93 ? 13.288 -1.748 -3.172 1.00 93.88 93 GLY A O 1
ATOM 697 N N . ASN A 1 94 ? 14.178 -0.794 -4.994 1.00 94.81 94 ASN A N 1
ATOM 698 C CA . ASN A 1 94 ? 13.965 -1.940 -5.892 1.00 94.81 94 ASN A CA 1
ATOM 699 C C . ASN A 1 94 ? 15.249 -2.749 -6.145 1.00 94.81 94 ASN A C 1
ATOM 701 O O . ASN A 1 94 ? 15.195 -3.877 -6.642 1.00 94.81 94 ASN A O 1
ATOM 705 N N . LEU A 1 95 ? 16.412 -2.215 -5.764 1.00 92.56 95 LEU A N 1
ATOM 706 C CA . LEU A 1 95 ? 17.712 -2.821 -6.034 1.00 92.56 95 LEU A CA 1
ATOM 707 C C . LEU A 1 95 ? 18.129 -3.763 -4.900 1.00 92.56 95 LEU A C 1
ATOM 709 O O . LEU A 1 95 ? 18.406 -3.338 -3.784 1.00 92.56 95 LEU A O 1
ATOM 713 N N . GLY A 1 96 ? 18.208 -5.063 -5.193 1.00 89.81 96 GLY A N 1
ATOM 714 C CA . GLY A 1 96 ? 18.700 -6.070 -4.240 1.00 89.81 96 GLY A CA 1
ATOM 715 C C . GLY A 1 96 ? 17.671 -6.559 -3.215 1.00 89.81 96 GLY A C 1
ATOM 716 O O . GLY A 1 96 ? 17.995 -7.410 -2.389 1.00 89.81 96 GLY A O 1
ATOM 717 N N . PHE A 1 97 ? 16.423 -6.092 -3.297 1.00 94.31 97 PHE A N 1
ATOM 718 C CA . PHE A 1 97 ? 15.322 -6.563 -2.458 1.00 94.31 97 PHE A CA 1
ATOM 719 C C . PHE A 1 97 ? 14.501 -7.644 -3.170 1.00 94.31 97 PHE A C 1
ATOM 721 O O . PHE A 1 97 ? 14.210 -7.557 -4.368 1.00 94.31 97 PHE A O 1
ATOM 728 N N . LYS A 1 98 ? 14.121 -8.685 -2.419 1.00 95.69 98 LYS A N 1
ATOM 729 C CA . LYS A 1 98 ? 13.262 -9.765 -2.922 1.00 95.69 98 LYS A CA 1
ATOM 730 C C . LYS A 1 98 ? 11.837 -9.266 -3.177 1.00 95.69 98 LYS A C 1
ATOM 732 O O . LYS A 1 98 ? 11.376 -8.335 -2.523 1.00 95.69 98 LYS A O 1
ATOM 737 N N . MET A 1 99 ? 11.114 -9.941 -4.067 1.00 96.81 99 MET A N 1
ATOM 738 C CA . MET A 1 99 ? 9.681 -9.697 -4.245 1.00 96.81 99 MET A CA 1
ATOM 739 C C . MET A 1 99 ? 8.923 -10.034 -2.943 1.00 96.81 99 MET A C 1
ATOM 741 O O . MET A 1 99 ? 9.181 -11.097 -2.361 1.00 96.81 99 MET A O 1
ATOM 745 N N . PRO A 1 100 ? 8.009 -9.177 -2.452 1.00 97.44 100 PRO A N 1
ATOM 746 C CA . PRO A 1 100 ? 7.216 -9.479 -1.267 1.00 97.44 100 PRO A CA 1
ATOM 747 C C . PRO A 1 100 ? 6.236 -10.620 -1.565 1.00 97.44 100 PRO A C 1
ATOM 749 O O . PRO A 1 100 ? 5.563 -10.624 -2.587 1.00 97.44 100 PRO A O 1
ATOM 752 N N . GLU A 1 101 ? 6.116 -11.603 -0.672 1.00 97.25 101 GLU A N 1
ATOM 753 C CA . GLU A 1 101 ? 5.287 -12.798 -0.916 1.00 97.25 101 GLU A CA 1
ATOM 754 C C . GLU A 1 101 ? 3.795 -12.480 -1.086 1.00 97.25 101 GLU A C 1
ATOM 756 O O . GLU A 1 101 ? 3.064 -13.241 -1.719 1.00 97.25 101 GLU A O 1
ATOM 761 N N . ASN A 1 102 ? 3.323 -11.360 -0.536 1.00 97.94 102 ASN A N 1
ATOM 762 C CA . ASN A 1 102 ? 1.954 -10.866 -0.664 1.00 97.94 102 ASN A CA 1
ATOM 763 C C . ASN A 1 102 ? 1.750 -9.940 -1.883 1.00 97.94 102 ASN A C 1
ATOM 765 O O . ASN A 1 102 ? 0.733 -9.247 -1.939 1.00 97.94 102 ASN A O 1
ATOM 769 N N . TRP A 1 103 ? 2.663 -9.925 -2.863 1.00 98.31 103 TRP A N 1
ATOM 770 C CA . TRP A 1 103 ? 2.465 -9.154 -4.090 1.00 98.31 103 TRP A CA 1
ATOM 771 C C . TRP A 1 103 ? 1.207 -9.601 -4.854 1.00 98.31 103 TRP A C 1
ATOM 773 O O . TRP A 1 103 ? 0.899 -10.789 -4.992 1.00 98.31 103 TRP A O 1
ATOM 783 N N . SER A 1 104 ? 0.459 -8.613 -5.324 1.00 97.75 104 SER A N 1
ATOM 784 C CA . SER A 1 104 ? -0.806 -8.743 -6.059 1.00 97.75 104 SER A CA 1
ATOM 785 C C . SER A 1 104 ? -0.681 -8.182 -7.468 1.00 97.75 104 SER A C 1
ATOM 787 O O . SER A 1 104 ? -1.134 -8.807 -8.425 1.00 97.75 104 SER A O 1
ATOM 789 N N . PHE A 1 105 ? 0.011 -7.050 -7.564 1.00 97.31 105 PHE A N 1
ATOM 790 C CA . PHE A 1 105 ? 0.288 -6.317 -8.782 1.00 97.31 105 PHE A CA 1
ATOM 791 C C . PHE A 1 105 ? 1.771 -5.941 -8.811 1.00 97.31 105 PHE A C 1
ATOM 793 O O . PHE A 1 105 ? 2.382 -5.751 -7.756 1.00 97.31 105 PHE A O 1
ATOM 800 N N . ASP A 1 106 ? 2.333 -5.836 -10.005 1.00 95.12 106 ASP A N 1
ATOM 801 C CA . ASP A 1 106 ? 3.724 -5.449 -10.236 1.00 95.12 106 ASP A CA 1
ATOM 802 C C . ASP A 1 106 ? 3.800 -4.557 -11.478 1.00 95.12 106 ASP A C 1
ATOM 804 O O . ASP A 1 106 ? 3.549 -5.027 -12.584 1.00 95.12 106 ASP A O 1
ATOM 808 N N . GLN A 1 107 ? 4.039 -3.262 -11.291 1.00 91.44 107 GLN A N 1
ATOM 809 C CA . GLN A 1 107 ? 4.147 -2.271 -12.360 1.00 91.44 107 GLN A CA 1
ATOM 810 C C . GLN A 1 107 ? 5.543 -2.362 -12.969 1.00 91.44 107 GLN A C 1
ATOM 812 O O . GLN A 1 107 ? 6.513 -2.163 -12.249 1.00 91.44 107 GLN A O 1
ATOM 817 N N . PHE A 1 108 ? 5.666 -2.619 -14.273 1.00 87.50 108 PHE A N 1
ATOM 818 C CA . PHE A 1 108 ? 6.980 -2.882 -14.887 1.00 87.50 108 PHE A CA 1
ATOM 819 C C . PHE A 1 108 ? 7.265 -2.097 -16.171 1.00 87.50 108 PHE A C 1
ATOM 821 O O . PHE A 1 108 ? 8.399 -2.116 -16.646 1.00 87.50 108 PHE A O 1
ATOM 828 N N . ASN A 1 109 ? 6.270 -1.433 -16.762 1.00 87.00 109 ASN A N 1
ATOM 829 C CA . ASN A 1 109 ? 6.457 -0.661 -17.989 1.00 87.00 109 ASN A CA 1
ATOM 830 C C . ASN A 1 109 ? 5.379 0.421 -18.145 1.00 87.00 109 ASN A C 1
ATOM 832 O O . ASN A 1 109 ? 4.279 0.256 -17.629 1.00 87.00 109 ASN A O 1
ATOM 836 N N . GLU A 1 110 ? 5.669 1.469 -18.911 1.00 84.62 110 GLU A N 1
ATOM 837 C CA . GLU A 1 110 ? 4.711 2.501 -19.323 1.00 84.62 110 GLU A CA 1
ATOM 838 C C . GLU A 1 110 ? 4.472 2.416 -20.838 1.00 84.62 110 GLU A C 1
ATOM 840 O O . GLU A 1 110 ? 5.368 2.063 -21.614 1.00 84.62 110 GLU A O 1
ATOM 845 N N . PHE A 1 111 ? 3.255 2.719 -21.283 1.00 83.81 111 PHE A N 1
ATOM 846 C CA . PHE A 1 111 ? 2.943 2.877 -22.699 1.00 83.81 111 PHE A CA 1
ATOM 847 C C . PHE A 1 111 ? 1.825 3.895 -22.922 1.00 83.81 111 PHE A C 1
ATOM 849 O O . PHE A 1 111 ? 0.854 3.961 -22.172 1.00 83.81 111 PHE A O 1
ATOM 856 N N . THR A 1 112 ? 1.910 4.637 -24.023 1.00 86.44 112 THR A N 1
ATOM 857 C CA . THR A 1 112 ? 0.844 5.551 -24.439 1.00 86.44 112 THR A CA 1
ATOM 858 C C . THR A 1 112 ? -0.178 4.813 -25.301 1.00 86.44 112 THR A C 1
ATOM 860 O O . THR A 1 112 ? 0.155 4.203 -26.323 1.00 86.44 112 THR A O 1
ATOM 863 N N . GLY A 1 113 ? -1.454 4.881 -24.921 1.00 81.25 113 GLY A N 1
ATOM 864 C CA . GLY A 1 113 ? -2.551 4.313 -25.697 1.00 81.25 113 GLY A CA 1
ATOM 865 C C . GLY A 1 113 ? -2.677 4.994 -27.058 1.00 81.25 113 GLY A C 1
ATOM 866 O O . GLY A 1 113 ? -3.110 6.140 -27.140 1.00 81.25 113 GLY A O 1
ATOM 867 N N . ALA A 1 114 ? -2.363 4.279 -28.139 1.00 76.00 114 ALA A N 1
ATOM 868 C CA . ALA A 1 114 ? -2.307 4.847 -29.491 1.00 76.00 114 ALA A CA 1
ATOM 869 C C . ALA A 1 114 ? -3.607 5.545 -29.948 1.00 76.00 114 ALA A C 1
ATOM 871 O O . ALA A 1 114 ? -3.559 6.469 -30.754 1.00 76.00 114 ALA A O 1
ATOM 872 N N . SER A 1 115 ? -4.769 5.119 -29.440 1.00 79.50 115 SER A N 1
ATOM 873 C CA . SER A 1 115 ? -6.080 5.684 -29.788 1.00 79.50 115 SER A CA 1
ATOM 874 C C . SER A 1 115 ? -6.582 6.767 -28.832 1.00 79.50 115 SER A C 1
ATOM 876 O O . SER A 1 115 ? -7.526 7.474 -29.170 1.00 79.50 115 SER A O 1
ATOM 878 N N . THR A 1 116 ? -6.014 6.869 -27.629 1.00 84.38 116 THR A N 1
ATOM 879 C CA . THR A 1 116 ? -6.472 7.798 -26.583 1.00 84.38 116 THR A CA 1
ATOM 880 C C . THR A 1 116 ? -5.464 8.904 -26.293 1.00 84.38 116 THR A C 1
ATOM 882 O O . THR A 1 116 ? -5.863 9.956 -25.804 1.00 84.38 116 THR A O 1
ATOM 885 N N . GLY A 1 117 ? -4.177 8.679 -26.579 1.00 86.31 117 GLY A N 1
ATOM 886 C CA . GLY A 1 117 ? -3.084 9.551 -26.150 1.00 86.31 117 GLY A CA 1
ATOM 887 C C . GLY A 1 117 ? -2.884 9.569 -24.632 1.00 86.31 117 GLY A C 1
ATOM 888 O O . GLY A 1 117 ? -2.283 10.505 -24.121 1.00 86.31 117 GLY A O 1
ATOM 889 N N . ILE A 1 118 ? -3.437 8.584 -23.915 1.00 85.56 118 ILE A N 1
ATOM 890 C CA . ILE A 1 118 ? -3.351 8.477 -22.455 1.00 85.56 118 ILE A CA 1
ATOM 891 C C . ILE A 1 118 ? -2.206 7.532 -22.105 1.00 85.56 118 ILE A C 1
ATOM 893 O O . ILE A 1 118 ? -2.175 6.404 -22.609 1.00 85.56 118 ILE A O 1
ATOM 897 N N . ASP A 1 119 ? -1.314 7.984 -21.230 1.00 85.94 119 ASP A N 1
ATOM 898 C CA . ASP A 1 119 ? -0.252 7.161 -20.660 1.00 85.94 119 ASP A CA 1
ATOM 899 C C . ASP A 1 119 ? -0.839 6.161 -19.658 1.00 85.94 119 ASP A C 1
ATOM 901 O O . ASP A 1 119 ? -1.703 6.491 -18.839 1.00 85.94 119 ASP A O 1
ATOM 905 N N . MET A 1 120 ? -0.431 4.904 -19.795 1.00 84.56 120 MET A N 1
ATOM 906 C CA . MET A 1 120 ? -0.899 3.784 -18.993 1.00 84.56 120 MET A CA 1
ATOM 907 C C . MET A 1 120 ? 0.284 2.945 -18.538 1.00 84.56 120 MET A C 1
ATOM 909 O O . MET A 1 120 ? 1.181 2.628 -19.320 1.00 84.56 120 MET A O 1
ATOM 913 N N . ASP A 1 121 ? 0.207 2.475 -17.302 1.00 85.12 121 ASP A N 1
ATOM 914 C CA . ASP A 1 121 ? 1.174 1.524 -16.786 1.00 85.12 121 ASP A CA 1
ATOM 915 C C . ASP A 1 121 ? 0.747 0.085 -17.067 1.00 85.12 121 ASP A C 1
ATOM 917 O O . ASP A 1 121 ? -0.406 -0.313 -16.873 1.00 85.12 121 ASP A O 1
ATOM 921 N N . GLN A 1 122 ? 1.706 -0.728 -17.493 1.00 87.69 122 GLN A N 1
ATOM 922 C CA . GLN A 1 122 ? 1.558 -2.170 -17.586 1.00 87.69 122 GLN A CA 1
ATOM 923 C C . GLN A 1 122 ? 1.893 -2.802 -16.244 1.00 87.69 122 GLN A C 1
ATOM 925 O O . GLN A 1 122 ? 2.959 -2.570 -15.666 1.00 87.69 122 GLN A O 1
ATOM 930 N N . VAL A 1 123 ? 0.972 -3.645 -15.783 1.00 91.94 123 VAL A N 1
ATOM 931 C CA . VAL A 1 123 ? 1.088 -4.358 -14.516 1.00 91.94 123 VAL A CA 1
ATOM 932 C C . VAL A 1 123 ? 0.981 -5.862 -14.741 1.00 91.94 123 VAL A C 1
ATOM 934 O O . VAL A 1 123 ? 0.140 -6.328 -15.514 1.00 91.94 123 VAL A O 1
ATOM 937 N N . ALA A 1 124 ? 1.816 -6.641 -14.060 1.00 92.88 124 ALA A N 1
ATOM 938 C CA . ALA A 1 124 ? 1.639 -8.080 -13.938 1.00 92.88 124 ALA A CA 1
ATOM 939 C C . ALA A 1 124 ? 0.708 -8.372 -12.754 1.00 92.88 124 ALA A C 1
ATOM 941 O O . ALA A 1 124 ? 0.732 -7.668 -11.745 1.00 92.88 124 ALA A O 1
ATOM 942 N N . VAL A 1 125 ? -0.116 -9.414 -12.873 1.00 95.06 125 VAL A N 1
ATOM 943 C CA . VAL A 1 125 ? -1.088 -9.820 -11.845 1.00 95.06 125 VAL A CA 1
ATOM 944 C C . VAL A 1 125 ? -0.693 -11.174 -11.259 1.00 95.06 125 VAL A C 1
ATOM 946 O O . VAL A 1 125 ? -0.437 -12.121 -12.001 1.00 95.06 125 VAL A O 1
ATOM 949 N N . SER A 1 126 ? -0.658 -11.297 -9.930 1.00 95.56 126 SER A N 1
ATOM 950 C CA . SER A 1 126 ? -0.345 -12.580 -9.271 1.00 95.56 126 SER A CA 1
ATOM 951 C C . SER A 1 126 ? -1.560 -13.497 -9.108 1.00 95.56 126 SER A C 1
ATOM 953 O O . SER A 1 126 ? -1.412 -14.673 -8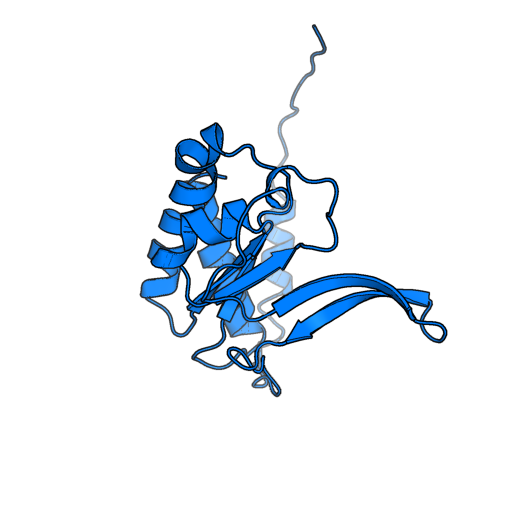.776 1.00 95.56 126 SER A O 1
ATOM 955 N N . GLY A 1 127 ? -2.769 -12.951 -9.286 1.00 95.25 127 GLY A N 1
ATOM 956 C CA . GLY A 1 127 ? -4.043 -13.626 -9.018 1.00 95.25 127 GLY A CA 1
ATOM 957 C C . GLY A 1 127 ? -4.498 -13.579 -7.553 1.00 95.25 127 GLY A C 1
ATOM 958 O O . GLY A 1 127 ? -5.538 -14.146 -7.222 1.00 95.25 127 GLY A O 1
ATOM 959 N N . LYS A 1 128 ? -3.753 -12.912 -6.656 1.00 96.38 128 LYS A N 1
ATOM 960 C CA . LYS A 1 128 ? -4.154 -12.741 -5.242 1.00 96.38 128 LYS A CA 1
ATOM 961 C C . LYS A 1 128 ? -5.249 -11.698 -5.045 1.00 96.38 128 LYS A C 1
ATOM 963 O O . LYS A 1 128 ? -6.109 -11.866 -4.178 1.00 96.38 128 LYS A O 1
ATOM 968 N N . ASP A 1 129 ? -5.191 -10.634 -5.834 1.00 96.88 129 ASP A N 1
ATOM 969 C CA . ASP A 1 129 ? -6.235 -9.625 -5.923 1.00 96.88 129 ASP A CA 1
ATOM 970 C C . ASP A 1 129 ? -6.758 -9.600 -7.360 1.00 96.88 129 ASP A C 1
ATOM 972 O O . ASP A 1 129 ? -5.986 -9.470 -8.308 1.00 96.88 129 ASP A O 1
ATOM 976 N N . ASN A 1 130 ? -8.070 -9.765 -7.514 1.00 92.88 130 ASN A N 1
ATOM 977 C CA . ASN A 1 130 ? -8.743 -9.722 -8.813 1.00 92.88 130 ASN A CA 1
ATOM 978 C C . ASN A 1 130 ? -9.295 -8.322 -9.125 1.00 92.88 130 ASN A C 1
ATOM 980 O O . ASN A 1 130 ? -9.957 -8.130 -10.145 1.00 92.88 130 ASN A O 1
ATOM 984 N N . GLY A 1 131 ? -9.061 -7.356 -8.235 1.00 91.50 131 GLY A N 1
ATOM 985 C CA . GLY A 1 131 ? -9.649 -6.033 -8.293 1.00 91.50 131 GLY A CA 1
ATOM 986 C C . GLY A 1 131 ? -11.166 -6.058 -8.113 1.00 91.50 131 GLY A C 1
ATOM 987 O O . GLY A 1 131 ? -11.774 -7.025 -7.646 1.00 91.50 131 GLY A O 1
ATOM 988 N N . VAL A 1 132 ? -11.792 -4.950 -8.500 1.00 93.06 132 VAL A N 1
ATOM 989 C CA . VAL A 1 132 ? -13.240 -4.757 -8.422 1.00 93.06 132 VAL A CA 1
ATOM 990 C C . VAL A 1 132 ? -13.805 -4.682 -9.835 1.00 93.06 132 VAL A C 1
ATOM 992 O O . VAL A 1 132 ? -13.488 -3.769 -10.589 1.00 93.06 132 VAL A O 1
ATOM 995 N N . SER A 1 133 ? -14.687 -5.618 -10.186 1.00 91.94 133 SER A N 1
ATOM 996 C CA . SER A 1 133 ? -15.355 -5.652 -11.498 1.00 91.94 133 SER A CA 1
ATOM 997 C C . SER A 1 133 ? -16.676 -4.878 -11.537 1.00 91.94 133 SER A C 1
ATOM 999 O O . SER A 1 133 ? -17.252 -4.681 -12.608 1.00 91.94 133 SER A O 1
ATOM 1001 N N . LYS A 1 134 ? -17.187 -4.447 -10.377 1.00 90.75 134 LYS A N 1
ATOM 1002 C CA . LYS A 1 134 ? -18.444 -3.703 -10.259 1.00 90.75 134 LYS A CA 1
ATOM 1003 C C . LYS A 1 134 ? -18.475 -2.844 -9.000 1.00 90.75 134 LYS A C 1
ATOM 1005 O O . LYS A 1 134 ? -18.145 -3.312 -7.915 1.00 90.75 134 LYS A O 1
ATOM 1010 N N . VAL A 1 135 ? -18.995 -1.630 -9.146 1.00 92.56 135 VAL A N 1
ATOM 1011 C CA . VAL A 1 135 ? -19.352 -0.750 -8.028 1.00 92.56 135 VAL A CA 1
ATOM 1012 C C . VAL A 1 135 ? -20.862 -0.694 -7.826 1.00 92.56 135 VAL A C 1
ATOM 1014 O O . VAL A 1 135 ? -21.650 -0.923 -8.751 1.00 92.56 135 VAL A O 1
ATOM 1017 N N . THR A 1 136 ? -21.281 -0.399 -6.600 1.00 89.50 136 THR A N 1
ATOM 1018 C CA . THR A 1 136 ? -22.692 -0.170 -6.282 1.00 89.50 136 THR A CA 1
ATOM 1019 C C . THR A 1 136 ? -23.045 1.284 -6.557 1.00 89.50 136 THR A C 1
ATOM 1021 O O . THR A 1 136 ? -22.309 2.191 -6.186 1.00 89.50 136 THR A O 1
ATOM 1024 N N . LYS A 1 137 ? -24.192 1.534 -7.192 1.00 80.56 137 LYS A N 1
ATOM 1025 C CA . LYS A 1 137 ? -24.656 2.903 -7.418 1.00 80.56 137 LYS A CA 1
ATOM 1026 C C . LYS A 1 137 ? -25.028 3.543 -6.080 1.00 80.56 137 LYS A C 1
ATOM 1028 O O . LYS A 1 137 ? -26.020 3.156 -5.465 1.00 80.56 137 LYS A O 1
ATOM 1033 N N . VAL A 1 138 ? -24.253 4.533 -5.653 1.00 76.69 138 VAL A N 1
ATOM 1034 C CA . VAL A 1 138 ? -24.573 5.343 -4.477 1.00 76.69 138 VAL A CA 1
ATOM 1035 C C . VAL A 1 138 ? -25.461 6.496 -4.935 1.00 76.69 138 VAL A C 1
ATOM 1037 O O . VAL A 1 138 ? -25.028 7.372 -5.680 1.00 76.69 138 VAL A O 1
ATOM 1040 N N . ASN A 1 139 ? -26.732 6.493 -4.530 1.00 64.00 139 ASN A N 1
ATOM 1041 C CA . ASN A 1 139 ? -27.627 7.625 -4.770 1.00 64.00 139 ASN A CA 1
ATOM 1042 C C . ASN A 1 139 ? -27.264 8.753 -3.798 1.00 64.00 139 ASN A C 1
ATOM 1044 O O . ASN A 1 139 ? -27.859 8.883 -2.730 1.00 64.00 139 ASN A O 1
ATOM 1048 N N . ILE A 1 140 ? -26.273 9.565 -4.158 1.00 59.50 140 ILE A N 1
ATOM 1049 C CA . ILE A 1 140 ? -25.962 10.780 -3.409 1.00 59.50 140 ILE A CA 1
ATOM 1050 C C . ILE A 1 140 ? -27.034 11.807 -3.782 1.00 59.50 140 ILE A C 1
ATOM 1052 O O . ILE A 1 140 ? -27.119 12.242 -4.930 1.00 59.50 140 ILE A O 1
ATOM 1056 N N . GLY A 1 141 ? -27.903 12.171 -2.837 1.00 52.41 141 GLY A N 1
ATOM 1057 C CA . GLY A 1 141 ? -28.858 13.255 -3.051 1.00 52.41 141 GLY A CA 1
ATOM 1058 C C . GLY A 1 141 ? -28.103 14.528 -3.446 1.00 52.41 141 GLY A C 1
ATOM 1059 O O . GLY A 1 141 ? -27.287 15.023 -2.670 1.00 52.41 141 GLY A O 1
ATOM 1060 N N . LEU A 1 142 ? -28.389 15.058 -4.641 1.00 52.12 142 LEU A N 1
ATOM 1061 C CA . LEU A 1 142 ? -27.724 16.195 -5.307 1.00 52.12 142 LEU A CA 1
ATOM 1062 C C . LEU A 1 142 ? -27.578 17.488 -4.472 1.00 52.12 142 LEU A C 1
ATOM 1064 O O . LEU A 1 142 ? -26.923 18.423 -4.917 1.00 52.12 142 LEU A O 1
ATOM 1068 N N . LYS A 1 143 ? -28.152 17.566 -3.265 1.00 49.69 143 LYS A N 1
ATOM 1069 C CA . LYS A 1 143 ? -28.037 18.727 -2.371 1.00 49.69 143 LYS A CA 1
ATOM 1070 C C . LYS A 1 143 ? -26.756 18.763 -1.525 1.00 49.69 143 LYS A C 1
ATOM 1072 O O . LYS A 1 143 ? -26.347 19.844 -1.133 1.00 49.69 143 LYS A O 1
ATOM 1077 N N . SER A 1 144 ? -26.103 17.630 -1.247 1.00 50.91 144 SER A N 1
ATOM 1078 C CA . SER A 1 144 ? -25.010 17.596 -0.250 1.00 50.91 144 SER A CA 1
ATOM 1079 C C . SER A 1 144 ? -23.656 18.115 -0.753 1.00 50.91 144 SER A C 1
ATOM 1081 O O . SER A 1 144 ? -22.851 18.571 0.058 1.00 50.91 144 SER A O 1
ATOM 1083 N N . ILE A 1 145 ? -23.377 18.007 -2.057 1.00 54.47 145 ILE A N 1
ATOM 1084 C CA . ILE A 1 145 ? -22.028 18.240 -2.609 1.00 54.47 145 ILE A CA 1
ATOM 1085 C C . ILE A 1 145 ? -21.782 19.737 -2.858 1.00 54.47 145 ILE A C 1
ATOM 1087 O O . ILE A 1 145 ? -20.708 20.246 -2.567 1.00 54.47 145 ILE A O 1
ATOM 1091 N N . PHE A 1 146 ? -22.795 20.484 -3.306 1.00 50.66 146 PHE A N 1
ATOM 1092 C CA . PHE A 1 146 ? -22.618 21.900 -3.651 1.00 50.66 146 PHE A CA 1
ATOM 1093 C C . PHE A 1 146 ? -22.513 22.842 -2.437 1.00 50.66 146 PHE A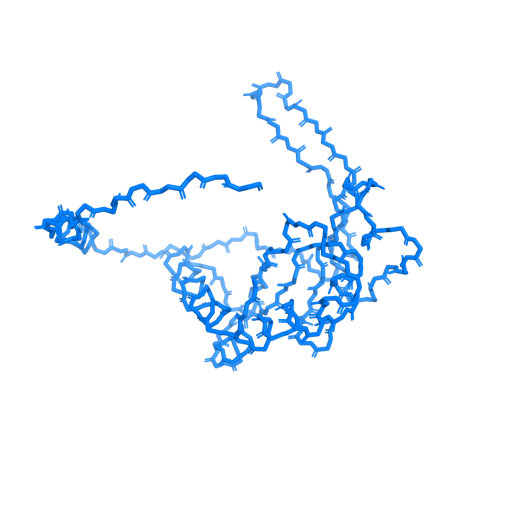 C 1
ATOM 1095 O O . PHE A 1 146 ? -21.919 23.911 -2.550 1.00 50.66 146 PHE A O 1
ATOM 1102 N N . GLU A 1 147 ? -23.041 22.470 -1.265 1.00 51.12 147 GLU A N 1
ATOM 1103 C CA . GLU A 1 147 ? -22.990 23.331 -0.068 1.00 51.12 147 GLU A CA 1
ATOM 1104 C C . GLU A 1 147 ? -21.704 23.176 0.760 1.00 51.12 147 GLU A C 1
ATOM 1106 O O . GLU A 1 147 ? -21.330 24.094 1.496 1.00 51.12 147 GLU A O 1
ATOM 1111 N N . THR A 1 148 ? -21.007 22.041 0.656 1.00 48.25 148 THR A N 1
ATOM 1112 C CA . THR A 1 148 ? -19.808 21.771 1.468 1.00 48.25 148 THR A CA 1
ATOM 1113 C C . THR A 1 148 ? -18.539 22.407 0.895 1.00 48.25 148 THR A C 1
ATOM 1115 O O . THR A 1 148 ? -17.703 22.873 1.673 1.00 48.25 148 THR A O 1
ATOM 1118 N N . ASP A 1 149 ? -18.425 22.537 -0.430 1.00 46.03 149 ASP A N 1
ATOM 1119 C CA . 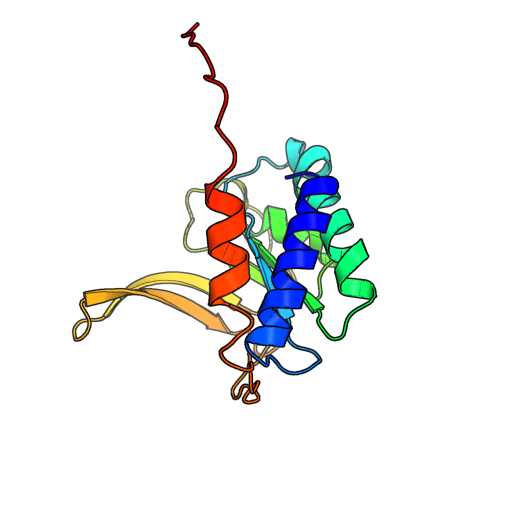ASP A 1 149 ? -17.248 23.144 -1.072 1.00 46.03 149 ASP A CA 1
ATOM 1120 C C . ASP A 1 149 ? -17.242 24.680 -1.026 1.00 46.03 149 ASP A C 1
ATOM 1122 O O . ASP A 1 149 ? -16.174 25.292 -0.911 1.00 46.03 149 ASP A O 1
ATOM 1126 N N . PHE A 1 150 ? -18.417 25.323 -1.020 1.00 43.75 150 PHE A N 1
ATOM 1127 C CA . PHE A 1 150 ? -18.508 26.788 -0.960 1.00 43.75 150 PHE A CA 1
ATOM 1128 C C . PHE A 1 150 ? -18.121 27.343 0.420 1.00 43.75 150 PHE A C 1
ATOM 1130 O O . PHE A 1 150 ? -17.471 28.382 0.511 1.00 43.75 150 PHE A O 1
ATOM 1137 N N . LYS A 1 151 ? -18.434 26.622 1.508 1.00 45.06 151 LYS A N 1
ATOM 1138 C CA . LYS A 1 151 ? -18.065 27.051 2.871 1.00 45.06 151 LYS A CA 1
ATOM 1139 C C . LYS A 1 151 ? -16.568 26.930 3.172 1.00 45.06 151 LYS A C 1
ATOM 1141 O O . LYS A 1 151 ? -16.083 27.636 4.048 1.00 45.06 151 LYS A O 1
ATOM 1146 N N . ARG A 1 152 ? -15.819 26.079 2.458 1.00 49.06 152 ARG A N 1
ATOM 1147 C CA . ARG A 1 152 ? -14.360 25.947 2.650 1.00 49.06 152 ARG A CA 1
ATOM 1148 C C . ARG A 1 152 ? -13.542 27.047 1.972 1.00 49.06 152 ARG A C 1
ATOM 1150 O O . ARG A 1 152 ? -12.396 27.252 2.351 1.00 49.06 152 ARG A O 1
ATOM 1157 N N . HIS A 1 153 ? -14.107 27.756 0.994 1.00 45.66 153 HIS A N 1
ATOM 1158 C CA . HIS A 1 153 ? -13.392 28.791 0.237 1.00 45.66 153 HIS A CA 1
ATOM 1159 C C . HIS A 1 153 ? -13.607 30.221 0.761 1.00 45.66 153 HIS A C 1
ATOM 1161 O O . HIS A 1 153 ? -13.026 31.154 0.211 1.00 45.66 153 HIS A O 1
ATOM 1167 N N . SER A 1 154 ? -14.398 30.413 1.824 1.00 41.41 154 SER A N 1
ATOM 1168 C CA . SER A 1 154 ? -14.713 31.740 2.375 1.00 41.41 154 SER A CA 1
ATOM 1169 C C . SER A 1 154 ? -13.900 32.156 3.609 1.00 41.41 154 SER A C 1
ATOM 1171 O O . SER A 1 154 ? -14.153 33.232 4.145 1.00 41.41 154 SER A O 1
ATOM 1173 N N . GLU A 1 155 ? -12.932 31.361 4.078 1.00 38.12 155 GLU A N 1
ATOM 1174 C CA . GLU A 1 155 ? -12.037 31.790 5.165 1.00 38.12 155 GLU A CA 1
ATOM 1175 C C . GLU A 1 155 ? -10.773 32.480 4.611 1.00 38.12 155 GLU A C 1
ATOM 1177 O O . GLU A 1 155 ? -10.086 31.921 3.748 1.00 38.12 155 GLU A O 1
ATOM 1182 N N . PRO A 1 156 ? -10.442 33.703 5.071 1.00 35.94 156 PRO A N 1
ATOM 1183 C CA . PRO A 1 156 ? -9.293 34.447 4.571 1.00 35.94 156 PRO A CA 1
ATOM 1184 C C . PRO A 1 156 ? -7.984 33.769 4.992 1.00 35.94 156 PRO A C 1
ATOM 1186 O O . PRO A 1 156 ? -7.664 33.664 6.176 1.00 35.94 156 PRO A O 1
ATOM 1189 N N . ARG A 1 157 ? -7.193 33.333 4.004 1.00 38.38 157 ARG A N 1
ATOM 1190 C CA . ARG A 1 157 ? -5.816 32.873 4.218 1.00 38.38 157 ARG A CA 1
ATOM 1191 C C . ARG A 1 157 ? -4.950 34.053 4.660 1.00 38.38 157 ARG A C 1
ATOM 1193 O O . ARG A 1 157 ? -4.757 35.003 3.905 1.00 38.38 157 ARG A O 1
ATOM 1200 N N . LEU A 1 158 ? -4.422 33.971 5.880 1.00 33.47 158 LEU A N 1
ATOM 1201 C CA . LEU A 1 158 ? -3.341 34.831 6.359 1.00 33.47 158 LEU A CA 1
ATOM 1202 C C . LEU A 1 158 ? -2.066 34.601 5.518 1.00 33.47 158 LEU A C 1
ATOM 1204 O O . LEU A 1 158 ? -1.824 33.475 5.074 1.00 33.47 158 LEU A O 1
ATOM 1208 N N . PRO A 1 159 ? -1.252 35.644 5.279 1.00 34.12 159 PRO A N 1
ATOM 1209 C CA . PRO A 1 159 ? -0.119 35.582 4.361 1.00 34.12 159 PRO A CA 1
ATOM 1210 C C . PRO A 1 159 ? 1.077 34.864 5.003 1.00 34.12 159 PRO A C 1
ATOM 1212 O O . PRO A 1 159 ? 1.557 35.284 6.054 1.00 34.12 159 PRO A O 1
ATOM 1215 N N . SER A 1 160 ? 1.604 33.812 4.366 1.00 34.06 160 SER A N 1
ATOM 1216 C CA . SER A 1 160 ? 2.912 33.258 4.737 1.00 34.06 160 SER A CA 1
ATOM 1217 C C . SER A 1 160 ? 4.020 33.993 3.981 1.00 34.06 160 SER A C 1
ATOM 1219 O O . SER A 1 160 ? 4.198 33.827 2.774 1.00 34.06 160 SER A O 1
ATOM 1221 N N . THR A 1 161 ? 4.743 34.828 4.714 1.00 30.64 161 THR A N 1
ATOM 1222 C CA . THR A 1 161 ? 5.999 35.482 4.339 1.00 30.64 161 THR A CA 1
ATOM 1223 C C . THR A 1 161 ? 7.161 34.495 4.129 1.00 30.64 161 THR A C 1
ATOM 1225 O O . THR A 1 161 ? 7.190 33.410 4.700 1.00 30.64 161 THR A O 1
ATOM 1228 N N . ALA A 1 162 ? 8.101 34.936 3.286 1.00 27.38 162 ALA A N 1
ATOM 1229 C CA . ALA A 1 162 ? 9.310 34.315 2.728 1.00 27.38 162 ALA A CA 1
ATOM 1230 C C . ALA A 1 162 ? 10.384 33.762 3.698 1.00 27.38 162 ALA A C 1
ATOM 1232 O O . ALA A 1 162 ? 10.489 34.241 4.821 1.00 27.38 162 ALA A O 1
ATOM 1233 N N . GLN A 1 163 ? 11.254 32.858 3.196 1.00 26.50 163 GLN A N 1
ATOM 1234 C CA . GLN A 1 163 ? 12.718 33.026 2.927 1.00 26.50 163 GLN A CA 1
ATOM 1235 C C . GLN A 1 163 ? 13.395 31.641 2.725 1.00 26.50 163 GLN A C 1
ATOM 1237 O O . GLN A 1 163 ? 13.179 30.742 3.526 1.00 26.50 163 GLN A O 1
ATOM 1242 N N . ILE A 1 164 ? 13.948 31.308 1.546 1.00 27.98 164 ILE A N 1
ATOM 1243 C CA . ILE A 1 164 ? 15.325 31.503 1.010 1.00 27.98 164 ILE A CA 1
ATOM 1244 C C . ILE A 1 164 ? 16.446 30.751 1.770 1.00 27.98 164 ILE A C 1
ATOM 1246 O O . ILE A 1 164 ? 16.760 31.090 2.901 1.00 27.98 164 ILE A O 1
ATOM 1250 N N . ASN A 1 165 ? 17.046 29.801 1.033 1.00 24.81 165 ASN A N 1
ATOM 1251 C CA . ASN A 1 165 ? 18.418 29.256 0.974 1.00 24.81 165 ASN A CA 1
ATOM 1252 C C . ASN A 1 165 ? 19.337 29.232 2.210 1.00 24.81 165 ASN A C 1
ATOM 1254 O O . ASN A 1 165 ? 19.647 30.267 2.792 1.00 24.81 165 ASN A O 1
ATOM 1258 N N . HIS A 1 166 ? 19.986 28.075 2.382 1.00 34.16 166 HIS A N 1
ATOM 1259 C CA . HIS A 1 166 ? 21.446 27.957 2.297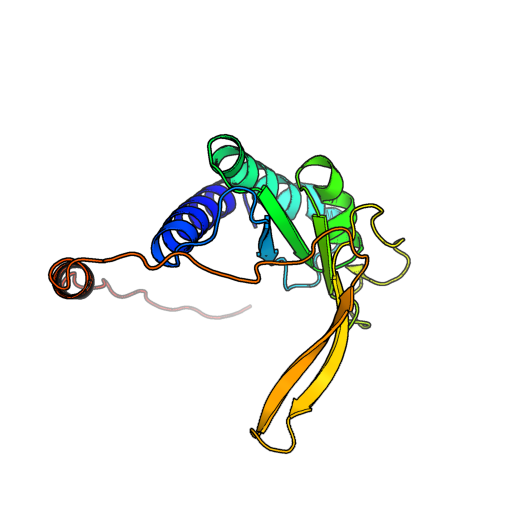 1.00 34.16 166 HIS A CA 1
ATOM 1260 C C . HIS A 1 166 ? 21.817 26.738 1.453 1.00 34.16 166 HIS A C 1
ATOM 1262 O O . HIS A 1 166 ? 21.078 25.732 1.544 1.00 34.16 166 HIS A O 1
#

Organism: Lactiplantibacillus pentosus (NCBI:txid1589)

Foldseek 3Di:
DALVVLLVVLVVQQVVCVQQQPDQAAEDEDEPPDQDDLVCLVVPLQRSLVSNLVNPVVDSYFYEYEEDLSSCQSCVVSGQAYAHACCPVVRPSNPPHDHDPRHAKYFNDWDQDPVPRDIDTDIDGPPNDPGDPDGDDDPDPPPPPVVPVVVVPPDDDDDDDDDDDD

pLDDT: mean 85.84, std 20.53, range [24.81, 98.88]

Sequence (166 aa):
FNSKQGFADASIAVNTARQLGLPSGTVIYFAVDVDIQDGNMSSTVVPYFEGITGIIGSTEYKAGIYGTRNACLHVNHLVKYSFVADMSSGWSGNLGFKMPENWSFDQFNEFTGASTGIDMDQVAVSGKDNGVSKVTKVNIGLKSIFETDFKRHSEPRLPSTAQINH

Secondary structure (DSSP, 8-state):
--HHHHHHHHHHHHHHHHHTTPPTTPEEEEEE-S---GGGTTTTHHHHHHHHHHHHTTSS-EEEEEE-HHHHHHHGGG-SEEEEETT-TTSGGGSSPPPPTTEEEEEEEEEE-TTT--EEEEEEE-SS----S--------TTHHHHHHHHHS-SPPPP-------